Protein AF-A0A951GQX3-F1 (afdb_monomer_lite)

Structure (mmCIF, N/CA/C/O backbone):
data_AF-A0A951GQX3-F1
#
_entry.id   AF-A0A951GQX3-F1
#
loop_
_atom_site.group_PDB
_atom_site.id
_atom_site.type_symbol
_atom_site.label_atom_id
_atom_site.label_alt_id
_atom_site.label_comp_id
_atom_site.label_asym_id
_atom_site.label_entity_id
_atom_site.label_seq_id
_atom_site.pdbx_PDB_ins_code
_atom_site.Cartn_x
_atom_site.Cartn_y
_atom_site.Cartn_z
_atom_site.occupancy
_atom_site.B_iso_or_equiv
_atom_site.auth_seq_id
_atom_site.auth_comp_id
_atom_site.auth_asym_id
_atom_site.auth_atom_id
_atom_site.pdbx_PDB_model_num
ATOM 1 N N . MET A 1 1 ? -2.063 8.045 -33.992 1.00 41.47 1 MET A N 1
ATOM 2 C CA . MET A 1 1 ? -0.773 7.419 -33.635 1.00 41.47 1 MET A CA 1
ATOM 3 C C . MET A 1 1 ? -0.928 6.943 -32.202 1.00 41.47 1 MET A C 1
ATOM 5 O O . MET A 1 1 ? -1.359 7.721 -31.370 1.00 41.47 1 MET A O 1
ATOM 9 N N . ASN A 1 2 ? -0.823 5.644 -31.983 1.00 44.28 2 ASN A N 1
ATOM 10 C CA . ASN A 1 2 ? -1.716 4.895 -31.099 1.00 44.28 2 ASN A CA 1
ATOM 11 C C . ASN A 1 2 ? -1.149 4.824 -29.673 1.00 44.28 2 ASN A C 1
ATOM 13 O O . ASN A 1 2 ? -0.017 4.377 -29.490 1.00 44.28 2 ASN A O 1
ATOM 17 N N . ASP A 1 3 ? -1.954 5.241 -28.693 1.00 60.00 3 ASP A N 1
ATOM 18 C CA . ASP A 1 3 ? -1.700 5.121 -27.254 1.00 60.00 3 ASP A CA 1
ATOM 19 C C . ASP A 1 3 ? -1.633 3.640 -26.855 1.00 60.00 3 ASP A C 1
ATOM 21 O O . ASP A 1 3 ? -2.633 3.003 -26.525 1.00 60.00 3 ASP A O 1
ATOM 25 N N . ALA A 1 4 ? -0.439 3.051 -26.914 1.00 49.97 4 ALA A N 1
ATOM 26 C CA . ALA A 1 4 ? -0.167 1.762 -26.287 1.00 49.97 4 ALA A CA 1
ATOM 27 C C . ALA A 1 4 ? -0.102 1.982 -24.766 1.00 49.97 4 ALA A C 1
ATOM 29 O O . ALA A 1 4 ? 0.972 2.214 -24.209 1.00 49.97 4 ALA A O 1
ATOM 30 N N . GLY A 1 5 ? -1.281 2.024 -24.141 1.00 55.16 5 GLY A N 1
ATOM 31 C CA . GLY A 1 5 ? -1.480 2.349 -22.733 1.00 55.16 5 GLY A CA 1
ATOM 32 C C . GLY A 1 5 ? -0.794 1.371 -21.781 1.00 55.16 5 GLY A C 1
ATOM 33 O O . GLY A 1 5 ? -0.696 0.173 -22.049 1.00 55.16 5 GLY A O 1
ATOM 34 N N . THR A 1 6 ? -0.324 1.894 -20.650 1.00 57.50 6 THR A N 1
ATOM 35 C CA . THR A 1 6 ? 0.153 1.101 -19.514 1.00 57.50 6 THR A CA 1
ATOM 36 C C . THR A 1 6 ? -0.955 0.152 -19.068 1.00 57.50 6 THR A C 1
ATOM 38 O O . THR A 1 6 ? -2.016 0.592 -18.626 1.00 57.50 6 THR A O 1
ATOM 41 N N . ILE A 1 7 ? -0.711 -1.154 -19.172 1.00 64.69 7 ILE A N 1
ATOM 42 C CA . ILE A 1 7 ? -1.620 -2.168 -18.637 1.00 64.69 7 ILE A CA 1
ATOM 43 C C . ILE A 1 7 ? -1.197 -2.444 -17.197 1.00 64.69 7 ILE A C 1
ATOM 45 O O . ILE A 1 7 ? -0.062 -2.859 -16.945 1.00 64.69 7 ILE A O 1
ATOM 49 N N . VAL A 1 8 ? -2.119 -2.191 -16.272 1.00 72.50 8 VAL A N 1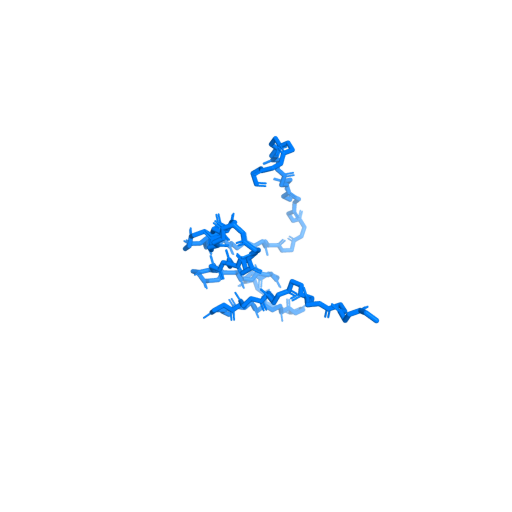
ATOM 50 C CA . VAL A 1 8 ? -1.971 -2.460 -14.842 1.00 72.50 8 VAL A CA 1
ATOM 51 C C . VAL A 1 8 ? -2.649 -3.790 -14.537 1.00 72.50 8 VAL A C 1
ATOM 53 O O . VAL A 1 8 ? -3.852 -3.933 -14.754 1.00 72.50 8 VAL A O 1
ATOM 56 N N . GLU A 1 9 ? -1.892 -4.768 -14.047 1.00 71.75 9 GLU A N 1
ATOM 57 C CA . GLU A 1 9 ? -2.426 -6.085 -13.690 1.00 71.75 9 GLU A CA 1
ATOM 58 C C . GLU A 1 9 ? -2.410 -6.256 -12.165 1.00 71.75 9 GLU A C 1
ATOM 60 O O . GLU A 1 9 ? -1.352 -6.362 -11.544 1.00 71.75 9 GLU A O 1
ATOM 65 N N . LEU A 1 10 ? -3.599 -6.264 -11.556 1.00 71.62 10 LEU A N 1
ATOM 66 C CA . LEU A 1 10 ? -3.794 -6.526 -10.129 1.00 71.62 10 LEU A CA 1
ATOM 67 C C . LEU A 1 10 ? -4.060 -8.015 -9.928 1.00 71.62 10 LEU A C 1
ATOM 69 O O . LEU A 1 10 ? -5.030 -8.545 -10.468 1.00 71.62 10 LEU A O 1
ATOM 73 N N . ARG A 1 11 ? -3.212 -8.695 -9.149 1.00 71.81 11 ARG A N 1
ATOM 74 C CA . ARG A 1 11 ? -3.275 -10.162 -9.041 1.00 71.81 11 ARG A CA 1
ATOM 75 C C . ARG A 1 11 ? -3.972 -10.712 -7.790 1.00 71.81 11 ARG A C 1
ATOM 77 O O . ARG A 1 11 ? -4.139 -11.926 -7.746 1.00 71.81 11 ARG A O 1
ATOM 84 N N . ARG A 1 12 ? -4.384 -9.907 -6.790 1.00 75.62 12 ARG A N 1
ATOM 85 C CA . ARG A 1 12 ? -4.949 -10.416 -5.507 1.00 75.62 12 ARG A CA 1
ATOM 86 C C . ARG A 1 12 ? -5.970 -9.500 -4.805 1.00 75.62 12 ARG A C 1
ATOM 88 O O . ARG A 1 12 ? -6.311 -8.436 -5.311 1.00 75.62 12 ARG A O 1
ATOM 95 N N . GLY A 1 13 ? -6.496 -9.976 -3.667 1.00 80.75 13 GLY A N 1
ATOM 96 C CA . GLY A 1 13 ? -7.718 -9.505 -3.014 1.00 80.75 13 GLY A CA 1
ATOM 97 C C . GLY A 1 13 ? -7.532 -8.382 -1.992 1.00 80.75 13 GLY A C 1
ATOM 98 O O . GLY A 1 13 ? -6.761 -8.492 -1.040 1.00 80.75 13 GLY A O 1
ATOM 99 N N . VAL A 1 14 ? -8.329 -7.329 -2.161 1.00 88.31 14 VAL A N 1
ATOM 100 C CA . VAL A 1 14 ? -8.516 -6.239 -1.198 1.00 88.31 14 VAL A CA 1
ATOM 101 C C . VAL A 1 14 ? -9.931 -6.353 -0.638 1.00 88.31 14 VAL A C 1
ATOM 103 O O . VAL A 1 14 ? -10.893 -6.445 -1.402 1.00 88.31 14 VAL A O 1
ATOM 106 N N . ARG A 1 15 ? -10.076 -6.365 0.689 1.00 88.69 15 ARG A N 1
ATOM 107 C CA . ARG A 1 15 ? -11.376 -6.437 1.373 1.00 88.69 15 ARG A CA 1
ATOM 108 C C . ARG A 1 15 ? -11.577 -5.210 2.250 1.00 88.69 15 ARG A C 1
ATOM 110 O O . ARG A 1 15 ? -10.681 -4.846 3.002 1.00 88.69 15 ARG A O 1
ATOM 117 N N . ILE A 1 16 ? -12.763 -4.608 2.176 1.00 89.56 16 ILE A N 1
ATOM 118 C CA . ILE A 1 16 ? -13.166 -3.465 3.005 1.00 89.56 16 ILE A CA 1
ATOM 119 C C . ILE A 1 16 ? -14.441 -3.844 3.759 1.00 89.56 16 ILE A C 1
ATOM 121 O O . ILE A 1 16 ? -15.417 -4.255 3.133 1.00 89.56 16 ILE A O 1
ATOM 125 N N . ASP A 1 17 ? -14.453 -3.686 5.083 1.00 87.94 17 ASP A N 1
ATOM 126 C CA . ASP A 1 17 ? -15.599 -4.026 5.934 1.00 87.94 17 ASP A CA 1
ATOM 127 C C . ASP A 1 17 ? -15.969 -2.868 6.876 1.00 87.94 17 ASP A C 1
ATOM 129 O O . ASP A 1 17 ? -15.169 -2.395 7.680 1.00 87.94 17 ASP A O 1
ATOM 133 N N . ARG A 1 18 ? -17.219 -2.394 6.799 1.00 79.25 18 ARG A N 1
ATOM 134 C CA . ARG A 1 18 ? -17.696 -1.250 7.595 1.00 79.25 18 ARG A CA 1
ATOM 135 C C . ARG A 1 18 ? -18.115 -1.598 9.025 1.00 79.25 18 ARG A C 1
ATOM 137 O O . ARG A 1 18 ? -18.368 -0.665 9.783 1.00 79.25 18 ARG A O 1
ATOM 144 N N . GLY A 1 19 ? -18.195 -2.868 9.405 1.00 79.31 19 GLY A N 1
ATOM 145 C CA . GLY A 1 19 ? -18.678 -3.315 10.716 1.00 79.31 19 GLY A CA 1
ATOM 146 C C . GLY A 1 19 ? -17.746 -4.281 11.446 1.00 79.31 19 GLY A C 1
ATOM 147 O O . GLY A 1 19 ? -17.966 -4.545 12.626 1.00 79.31 19 GLY A O 1
ATOM 148 N N . ARG A 1 20 ? -16.709 -4.798 10.780 1.00 77.94 20 ARG A N 1
ATOM 149 C CA . ARG A 1 20 ? -15.755 -5.761 11.344 1.00 77.94 20 ARG A CA 1
ATOM 150 C C . ARG A 1 20 ? -14.334 -5.208 11.338 1.00 77.94 20 ARG A C 1
ATOM 152 O O . ARG A 1 20 ? -14.018 -4.260 10.626 1.00 77.94 20 ARG A O 1
ATOM 159 N N . THR A 1 21 ? -13.493 -5.798 12.179 1.00 85.06 21 THR A N 1
ATOM 160 C CA . THR A 1 21 ? -12.054 -5.535 12.205 1.00 85.06 21 THR A CA 1
ATOM 161 C C . THR A 1 21 ? -11.357 -6.714 11.528 1.00 85.06 21 THR A C 1
ATOM 163 O O . THR A 1 21 ? -11.653 -7.855 11.895 1.00 85.06 21 THR A O 1
ATOM 166 N N . PRO A 1 22 ? -10.450 -6.467 10.570 1.00 91.31 22 PRO A N 1
ATOM 167 C CA . PRO A 1 22 ? -9.959 -5.155 10.125 1.00 91.31 22 PRO A CA 1
ATOM 168 C C . PRO A 1 22 ? -10.929 -4.410 9.187 1.00 91.31 22 PRO A C 1
ATOM 170 O O . PRO A 1 22 ? -11.721 -5.029 8.481 1.00 91.31 22 PRO A O 1
ATOM 173 N N . LEU A 1 23 ? -10.845 -3.072 9.182 1.00 93.88 23 LEU A N 1
ATOM 174 C CA . LEU A 1 23 ? -11.618 -2.205 8.277 1.00 93.88 23 LEU A CA 1
ATOM 175 C C . LEU A 1 23 ? -11.158 -2.395 6.826 1.00 93.88 23 LEU A C 1
ATOM 177 O O . LEU A 1 23 ? -11.975 -2.369 5.908 1.00 93.88 23 LEU A O 1
ATOM 181 N N . LEU A 1 24 ? -9.855 -2.594 6.634 1.00 93.88 24 LEU A N 1
ATOM 182 C CA . LEU A 1 24 ? -9.228 -2.930 5.362 1.00 93.88 24 LEU A CA 1
ATOM 183 C C . LEU A 1 24 ? -8.278 -4.106 5.591 1.00 93.88 24 LEU A C 1
ATOM 185 O O . LEU A 1 24 ? -7.422 -4.031 6.466 1.00 93.88 24 LEU A O 1
ATOM 189 N N . ALA A 1 25 ? -8.424 -5.158 4.792 1.00 94.25 25 ALA A N 1
ATOM 190 C CA . ALA A 1 25 ? -7.483 -6.269 4.717 1.00 94.25 25 ALA A CA 1
ATOM 191 C C . ALA A 1 25 ? -6.935 -6.360 3.296 1.00 94.25 25 ALA A C 1
ATOM 193 O O . ALA A 1 25 ? -7.700 -6.486 2.330 1.00 94.25 25 ALA A O 1
ATOM 194 N N . VAL A 1 26 ? -5.616 -6.313 3.178 1.00 94.19 26 VAL A N 1
ATOM 195 C CA . VAL A 1 26 ? -4.884 -6.544 1.936 1.00 94.19 26 VAL A CA 1
ATOM 196 C C . VAL A 1 26 ? -4.152 -7.864 2.080 1.00 94.19 26 VAL A C 1
ATOM 198 O O . VAL A 1 26 ? -3.402 -8.046 3.036 1.00 94.19 26 VAL A O 1
ATOM 201 N N . ASP A 1 27 ? -4.378 -8.780 1.138 1.00 94.19 27 ASP A N 1
ATOM 202 C CA . ASP A 1 27 ? -3.769 -10.105 1.181 1.00 94.19 27 ASP A CA 1
ATOM 203 C C . ASP A 1 27 ? -2.954 -10.401 -0.079 1.00 94.19 27 ASP A C 1
ATOM 205 O O . ASP A 1 27 ? -3.473 -10.484 -1.198 1.00 94.19 27 ASP A O 1
ATOM 209 N N . GLN A 1 28 ? -1.647 -10.544 0.135 1.00 94.38 28 GLN A N 1
ATOM 210 C CA . GLN A 1 28 ? -0.616 -10.906 -0.825 1.00 94.38 28 GLN A CA 1
ATOM 211 C C . GLN A 1 28 ? -0.625 -10.038 -2.108 1.00 94.38 28 GLN A C 1
ATOM 213 O O . GLN A 1 28 ? -0.233 -10.482 -3.191 1.00 94.38 28 GLN A O 1
ATOM 218 N N . LEU A 1 29 ? -1.052 -8.779 -2.018 1.00 92.50 29 LEU A N 1
ATOM 219 C CA . LEU A 1 29 ? -1.165 -7.863 -3.149 1.00 92.50 29 LEU A CA 1
ATOM 220 C C . LEU A 1 29 ? 0.146 -7.784 -3.935 1.00 92.50 29 LEU A C 1
ATOM 222 O O . LEU A 1 29 ? 1.216 -7.525 -3.391 1.00 92.50 29 LEU A O 1
ATOM 226 N N . SER A 1 30 ? 0.041 -8.024 -5.238 1.00 90.62 30 SER A N 1
ATOM 227 C CA . SER A 1 30 ? 1.139 -7.883 -6.190 1.00 90.62 30 SER A CA 1
ATOM 228 C C . SER A 1 30 ? 0.657 -7.047 -7.368 1.00 90.62 30 SER A C 1
ATOM 230 O O . SER A 1 30 ? -0.471 -7.241 -7.839 1.00 90.62 30 SER A O 1
ATOM 232 N N . LEU A 1 31 ? 1.501 -6.116 -7.806 1.00 88.69 31 LEU A N 1
ATOM 233 C CA . LEU A 1 31 ? 1.203 -5.131 -8.839 1.00 88.69 31 LEU A CA 1
ATOM 234 C C . LEU A 1 31 ? 2.358 -5.075 -9.832 1.00 88.69 31 LEU A C 1
ATOM 236 O O . LEU A 1 31 ? 3.503 -4.822 -9.452 1.00 88.69 31 LEU A O 1
ATOM 240 N N . GLU A 1 32 ? 2.039 -5.276 -11.104 1.00 90.25 32 GLU A N 1
ATOM 241 C CA . GLU A 1 32 ? 3.001 -5.220 -12.199 1.00 90.25 32 GLU A CA 1
ATOM 242 C C . GLU A 1 32 ? 2.531 -4.221 -13.260 1.00 90.25 32 GLU A C 1
ATOM 244 O O . GLU A 1 32 ? 1.370 -4.227 -13.682 1.00 90.25 32 GLU A O 1
ATOM 249 N N . PHE A 1 33 ? 3.455 -3.374 -13.706 1.00 87.25 33 PHE A N 1
ATOM 250 C CA . PHE A 1 33 ? 3.288 -2.472 -14.834 1.00 87.25 33 PHE A CA 1
ATOM 251 C C . PHE A 1 33 ? 3.963 -3.070 -16.061 1.00 87.25 33 PHE A C 1
ATOM 253 O O . PHE A 1 33 ? 5.171 -3.320 -16.069 1.00 87.25 33 PHE A O 1
ATOM 260 N N . ARG A 1 34 ? 3.197 -3.264 -17.135 1.00 86.12 34 ARG A N 1
ATOM 261 C CA . ARG A 1 34 ? 3.772 -3.618 -18.436 1.00 86.12 34 ARG A CA 1
ATOM 262 C C . ARG A 1 34 ? 4.156 -2.339 -19.169 1.00 86.12 34 ARG A C 1
ATOM 264 O O . ARG A 1 34 ? 3.286 -1.578 -19.585 1.00 86.12 34 ARG A O 1
ATOM 271 N N . THR A 1 35 ? 5.458 -2.105 -19.306 1.00 86.31 35 THR A N 1
ATOM 272 C CA . THR A 1 35 ? 6.026 -0.932 -19.983 1.00 86.31 35 THR A CA 1
ATOM 273 C C . THR A 1 35 ? 6.707 -1.337 -21.290 1.00 86.31 35 THR A C 1
ATOM 275 O O . THR A 1 35 ? 6.941 -2.518 -21.546 1.00 86.31 35 THR A O 1
ATOM 278 N N . ARG A 1 36 ? 7.086 -0.353 -22.117 1.00 84.38 36 ARG A N 1
ATOM 279 C CA . ARG A 1 36 ? 7.877 -0.608 -23.336 1.00 84.38 36 ARG A CA 1
ATOM 280 C C . ARG A 1 36 ? 9.248 -1.222 -23.038 1.00 84.38 36 ARG A C 1
ATOM 282 O O . ARG A 1 36 ? 9.766 -1.957 -23.868 1.00 84.38 36 ARG A O 1
ATOM 289 N N . SER A 1 37 ? 9.809 -0.933 -21.866 1.00 86.19 37 SER A N 1
ATOM 290 C CA . SER A 1 37 ? 11.123 -1.421 -21.436 1.00 86.19 37 SER A CA 1
ATOM 291 C C . SER A 1 37 ? 11.058 -2.773 -20.716 1.00 86.19 37 SER A C 1
ATOM 293 O O . SER A 1 37 ? 12.092 -3.287 -20.303 1.00 86.19 37 SER A O 1
ATOM 295 N N . GLY A 1 38 ? 9.861 -3.352 -20.557 1.00 87.31 38 GLY A N 1
ATOM 296 C CA . GLY A 1 38 ? 9.642 -4.614 -19.854 1.00 87.31 38 GLY A CA 1
ATOM 297 C C . GLY A 1 38 ? 8.623 -4.509 -18.721 1.00 87.31 38 GLY A C 1
ATOM 298 O O . GLY A 1 38 ? 7.906 -3.512 -18.577 1.00 87.31 38 GLY A O 1
ATOM 299 N N . ILE A 1 39 ? 8.543 -5.574 -17.926 1.00 89.06 39 ILE A N 1
ATOM 300 C CA . ILE A 1 39 ? 7.677 -5.644 -16.747 1.00 89.06 39 ILE A CA 1
ATOM 301 C C . I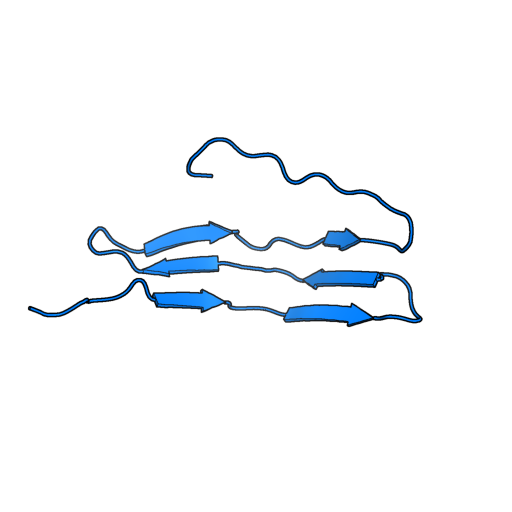LE A 1 39 ? 8.391 -4.962 -15.580 1.00 89.06 39 ILE A C 1
ATOM 303 O O . ILE A 1 39 ? 9.503 -5.344 -15.227 1.00 89.06 39 ILE A O 1
ATOM 307 N N . VAL A 1 40 ? 7.731 -3.981 -14.970 1.00 88.94 40 VAL A N 1
ATOM 308 C CA . VAL A 1 40 ? 8.158 -3.366 -13.711 1.00 88.94 40 VAL A CA 1
ATOM 309 C C . VAL A 1 40 ? 7.232 -3.870 -12.614 1.00 88.94 40 VAL A C 1
ATOM 311 O O . VAL A 1 40 ? 6.026 -3.629 -12.660 1.00 88.94 40 VAL A O 1
ATOM 314 N N . ARG A 1 41 ? 7.779 -4.585 -11.632 1.00 87.69 41 ARG A N 1
ATOM 315 C CA . ARG A 1 41 ? 7.028 -5.001 -10.446 1.00 87.69 41 ARG A CA 1
ATOM 316 C C . ARG A 1 41 ? 7.078 -3.882 -9.412 1.00 87.69 41 ARG A C 1
ATOM 318 O O . ARG A 1 41 ? 8.157 -3.541 -8.948 1.00 87.69 41 ARG A O 1
ATOM 325 N N . ALA A 1 42 ? 5.918 -3.323 -9.089 1.00 87.25 42 ALA A N 1
ATOM 326 C CA . ALA A 1 42 ? 5.786 -2.209 -8.153 1.00 87.25 42 ALA A CA 1
ATOM 327 C C . ALA A 1 42 ? 5.425 -2.666 -6.740 1.00 87.25 42 ALA A C 1
ATOM 329 O O . ALA A 1 42 ? 5.876 -2.088 -5.766 1.00 87.25 42 ALA A O 1
ATOM 330 N N . LEU A 1 43 ? 4.633 -3.733 -6.615 1.00 88.75 43 LEU A N 1
ATOM 331 C CA . LEU A 1 43 ? 4.341 -4.360 -5.327 1.00 88.75 43 LEU A CA 1
ATOM 332 C C . LEU A 1 43 ? 4.539 -5.865 -5.454 1.00 88.75 43 LEU A C 1
ATOM 334 O O . LEU A 1 43 ? 4.101 -6.466 -6.440 1.00 88.75 43 LEU A O 1
ATOM 338 N N . GLU A 1 44 ? 5.141 -6.480 -4.441 1.00 91.06 44 GLU A N 1
ATOM 339 C CA . GLU A 1 44 ? 5.333 -7.925 -4.374 1.00 91.06 44 GLU A CA 1
ATOM 340 C C . GLU A 1 44 ? 4.821 -8.478 -3.046 1.00 91.06 44 GLU A C 1
ATOM 342 O O . GLU A 1 44 ? 5.365 -8.177 -1.989 1.00 91.06 44 GLU A O 1
ATOM 347 N N . ASN A 1 45 ? 3.784 -9.318 -3.118 1.00 92.69 45 ASN A N 1
ATOM 348 C CA . ASN A 1 45 ? 3.253 -10.103 -1.999 1.00 92.69 45 ASN A CA 1
ATOM 349 C C . ASN A 1 45 ? 2.997 -9.309 -0.705 1.00 92.69 45 ASN A C 1
ATOM 351 O O . ASN A 1 45 ? 3.281 -9.787 0.392 1.00 92.69 45 ASN A O 1
ATOM 355 N N . ILE A 1 46 ? 2.423 -8.114 -0.826 1.00 92.56 46 ILE A N 1
ATOM 356 C CA . ILE A 1 46 ? 2.155 -7.238 0.314 1.00 92.56 46 ILE A CA 1
ATOM 357 C C . ILE A 1 46 ? 0.872 -7.672 1.035 1.00 92.56 46 ILE A C 1
ATOM 359 O O . ILE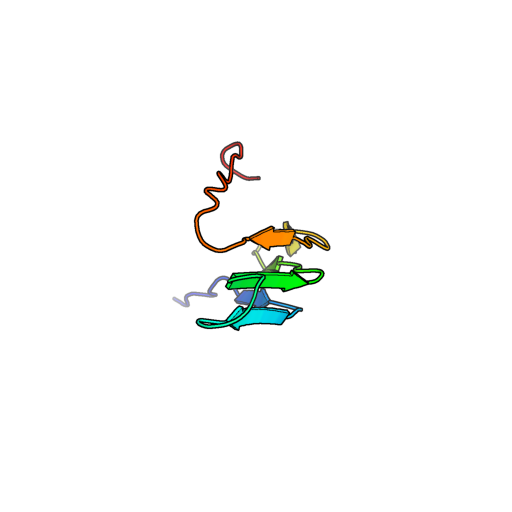 A 1 46 ? -0.194 -7.732 0.419 1.00 92.56 46 ILE A O 1
ATOM 363 N N . SER A 1 47 ? 0.963 -7.921 2.344 1.00 93.62 47 SER A N 1
ATOM 364 C CA . SER A 1 47 ? -0.190 -8.178 3.217 1.00 93.62 47 SER A CA 1
ATOM 365 C C . SER A 1 47 ? -0.178 -7.239 4.417 1.00 93.62 47 SER A C 1
ATOM 367 O O . SER A 1 47 ? 0.837 -7.127 5.102 1.00 93.62 47 SER A O 1
ATOM 369 N N . PHE A 1 48 ? -1.308 -6.592 4.690 1.00 94.44 48 PHE A N 1
ATOM 370 C CA . PHE A 1 48 ? -1.501 -5.793 5.898 1.00 94.44 48 PHE A CA 1
ATOM 371 C C . PHE A 1 48 ? -2.985 -5.626 6.224 1.00 94.44 48 PHE A C 1
ATOM 373 O O . PHE A 1 48 ? -3.850 -5.688 5.347 1.00 94.44 48 PHE A O 1
ATOM 380 N N . ASP A 1 49 ? -3.244 -5.331 7.492 1.00 95.00 49 ASP A N 1
ATOM 381 C CA . ASP A 1 49 ? -4.560 -5.016 8.022 1.00 95.00 49 ASP A CA 1
ATOM 382 C C . ASP A 1 49 ? -4.556 -3.588 8.566 1.00 95.00 49 ASP A C 1
ATOM 384 O O . ASP A 1 49 ? -3.641 -3.204 9.290 1.00 95.00 49 ASP A O 1
ATOM 388 N N . LEU A 1 50 ? -5.600 -2.819 8.264 1.00 93.81 50 LEU A N 1
ATOM 389 C CA . LEU A 1 50 ? -5.849 -1.515 8.873 1.00 93.81 50 LEU A CA 1
ATOM 390 C C . LEU A 1 50 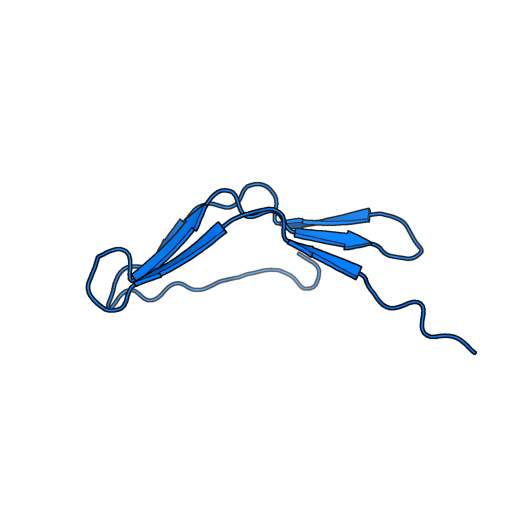? -7.131 -1.585 9.697 1.00 93.81 50 LEU A C 1
ATOM 392 O O . LEU A 1 50 ? -8.217 -1.888 9.182 1.00 93.81 50 LEU A O 1
ATOM 396 N N . LYS A 1 51 ? -7.020 -1.310 10.996 1.00 94.00 51 LYS A N 1
ATOM 397 C CA . LYS A 1 51 ? -8.157 -1.330 11.920 1.00 94.00 51 LYS A CA 1
ATOM 398 C C . LYS A 1 51 ? -8.902 0.003 11.896 1.00 94.00 51 LYS A C 1
ATOM 400 O O . LYS A 1 51 ? -8.411 1.034 11.445 1.00 94.00 51 LYS A O 1
ATOM 405 N N . ARG A 1 52 ? -10.130 0.003 12.414 1.00 91.38 52 ARG A N 1
ATOM 406 C CA . ARG A 1 52 ? -10.883 1.248 12.596 1.00 91.38 52 ARG A CA 1
ATOM 407 C C . ARG A 1 52 ? -10.179 2.143 13.618 1.00 91.38 52 ARG A C 1
ATOM 409 O O . ARG A 1 52 ? -9.882 1.689 14.716 1.00 91.38 52 ARG A O 1
ATOM 416 N N . GLY A 1 53 ? -10.002 3.416 13.269 1.00 92.19 53 GLY A N 1
ATOM 417 C CA . GLY A 1 53 ? -9.351 4.405 14.135 1.00 92.19 53 GLY A CA 1
ATOM 418 C C . GLY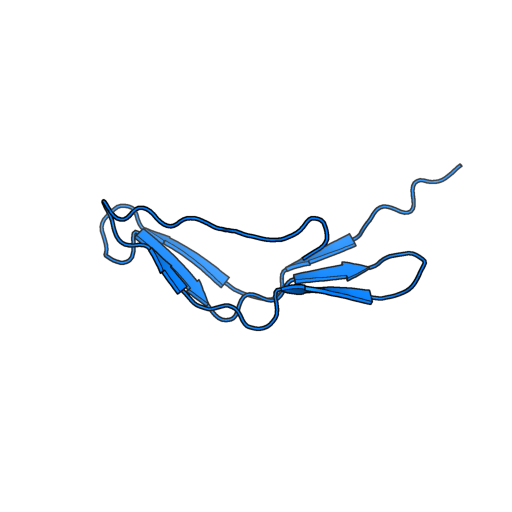 A 1 53 ? -7.823 4.338 14.117 1.00 92.19 53 GLY A C 1
ATOM 419 O O . GLY A 1 53 ? -7.182 5.104 14.826 1.00 92.19 53 GLY A O 1
ATOM 420 N N . GLU A 1 54 ? -7.245 3.448 13.310 1.00 93.38 54 GLU A N 1
ATOM 421 C CA . GLU A 1 54 ? -5.810 3.382 13.070 1.00 93.38 54 GLU A CA 1
ATOM 422 C C . GLU A 1 54 ? -5.433 4.287 11.893 1.00 93.38 54 GLU A C 1
ATOM 424 O O . GLU A 1 54 ? -6.151 4.359 10.892 1.00 93.38 54 GLU A O 1
ATOM 429 N N . THR A 1 55 ? -4.295 4.966 12.013 1.00 93.56 55 THR A N 1
ATOM 430 C CA . THR 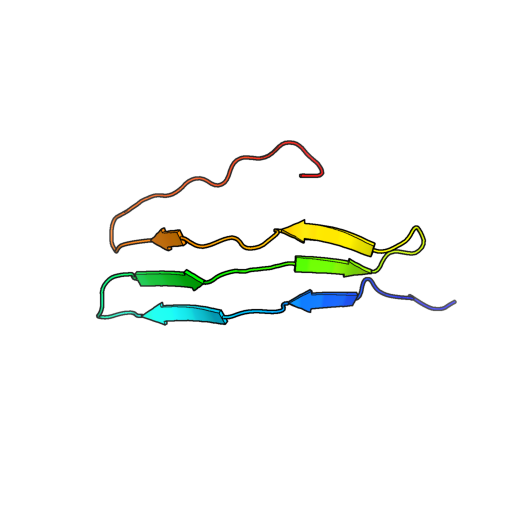A 1 55 ? -3.701 5.748 10.928 1.00 93.56 55 THR A CA 1
ATOM 431 C C . THR A 1 55 ? -2.442 5.035 10.466 1.00 93.56 55 THR A C 1
ATOM 433 O O . THR A 1 55 ? -1.516 4.851 11.252 1.00 93.56 55 THR A O 1
ATOM 436 N N . MET A 1 56 ? -2.392 4.675 9.186 1.00 92.75 56 MET A N 1
ATOM 437 C CA . MET A 1 56 ? -1.206 4.109 8.551 1.00 92.75 56 MET A CA 1
ATOM 438 C C . MET A 1 56 ? -0.681 5.082 7.499 1.00 92.75 56 MET A C 1
ATOM 440 O O . MET A 1 56 ? -1.450 5.597 6.687 1.00 92.75 56 MET A O 1
ATOM 444 N N . ALA A 1 57 ? 0.627 5.326 7.514 1.00 91.56 57 ALA A N 1
ATOM 445 C CA . ALA A 1 57 ? 1.308 6.119 6.502 1.00 91.56 57 ALA A CA 1
ATOM 446 C C . ALA A 1 57 ? 2.027 5.192 5.519 1.00 91.56 57 ALA A C 1
ATOM 448 O O . ALA A 1 57 ? 2.763 4.297 5.930 1.00 91.56 57 ALA A O 1
ATOM 449 N N . LEU A 1 58 ? 1.824 5.429 4.224 1.00 86.12 58 LEU A N 1
ATOM 450 C CA . LEU A 1 58 ? 2.632 4.832 3.167 1.00 86.12 58 LEU A CA 1
ATOM 451 C C . LEU A 1 58 ? 3.745 5.820 2.822 1.00 86.12 58 LEU A C 1
ATOM 453 O O . LEU A 1 58 ? 3.467 6.975 2.502 1.00 86.12 58 LEU A O 1
ATOM 457 N N . VAL A 1 59 ? 4.994 5.372 2.921 1.00 87.31 59 VAL A N 1
ATOM 458 C CA . VAL A 1 59 ? 6.185 6.169 2.612 1.00 87.31 59 VAL A CA 1
ATOM 459 C C . VAL A 1 59 ? 7.008 5.451 1.549 1.00 87.31 59 VAL A C 1
ATOM 461 O O . VAL A 1 59 ? 7.117 4.228 1.580 1.00 87.31 59 VAL A O 1
ATOM 464 N N . GLY A 1 60 ? 7.575 6.208 0.613 1.00 81.44 60 GLY A N 1
ATOM 465 C CA . GLY A 1 60 ? 8.380 5.681 -0.486 1.00 81.44 60 GLY A CA 1
ATOM 466 C C . GLY A 1 60 ? 9.186 6.784 -1.165 1.00 81.44 60 GLY A C 1
ATOM 467 O O . GLY A 1 60 ? 8.824 7.962 -1.094 1.00 81.44 60 GLY A O 1
ATOM 468 N N . GLU A 1 61 ? 10.295 6.401 -1.792 1.00 83.06 61 GLU A N 1
ATOM 469 C CA . GLU A 1 61 ? 11.059 7.268 -2.691 1.00 83.06 61 GLU A CA 1
ATOM 470 C C . GLU A 1 61 ? 10.326 7.359 -4.039 1.00 83.06 61 GLU A C 1
ATOM 472 O O . GLU A 1 61 ? 9.577 6.456 -4.413 1.00 83.06 61 GLU A O 1
ATOM 477 N N . SER A 1 62 ? 10.506 8.442 -4.801 1.00 71.25 62 SER A N 1
ATOM 478 C CA . SER A 1 62 ? 9.912 8.518 -6.138 1.00 71.25 62 SER A CA 1
ATOM 479 C C . SER A 1 62 ? 10.407 7.354 -7.005 1.00 71.25 62 SER A C 1
ATOM 481 O O . SER A 1 62 ? 11.583 7.309 -7.357 1.00 71.25 62 SER A O 1
ATOM 483 N N . GLY A 1 63 ? 9.508 6.439 -7.370 1.00 63.50 63 GLY A N 1
ATOM 484 C CA . GLY A 1 63 ? 9.831 5.274 -8.198 1.00 63.50 63 GLY A CA 1
ATOM 485 C C . GLY A 1 63 ? 9.911 3.938 -7.455 1.00 63.50 63 GLY A C 1
ATOM 486 O O . GLY A 1 63 ? 10.138 2.932 -8.126 1.00 63.50 63 GLY A O 1
ATOM 487 N N . SER A 1 64 ? 9.695 3.912 -6.130 1.00 51.34 64 SER A N 1
ATOM 488 C CA . SER A 1 64 ? 9.362 2.689 -5.375 1.00 51.34 64 SER A CA 1
ATOM 489 C C . SER A 1 64 ? 7.867 2.399 -5.397 1.00 51.34 64 SER A C 1
ATOM 491 O O . SER A 1 64 ? 7.104 3.374 -5.197 1.00 51.34 64 SER A O 1
#

pLDDT: mean 82.76, std 13.44, range [41.47, 95.0]

Sequence (64 aa):
MNDAGTIVELRRGVRIDRGRTPLLAVDQLSLEFRTRSGIVRALENISFDLKRGETMALVGESGS

Radius of gyration: 15.24 Å; chains: 1; bounding box: 30×19×48 Å

Secondary structure (DSSP, 8-state):
----PPEEEE-S-EEE-SSSS-SEEEEEEEEEEEETTEEEEEEEEEEEEE-TT--------TT-

Foldseek 3Di:
DDPPDWDKDWDDDWDADPPDPQRIWDFQTWIWTQDPVGIDTPDGGDTDTHHPPDDDDDDDDVPD